Protein AF-A0A662KTA0-F1 (afdb_monomer_lite)

pLDDT: mean 88.48, std 13.41, range [51.78, 98.56]

Foldseek 3Di:
DVVVVVVVVVVVPPPDDWWKKKKFAQAPVWPDVVLSVVLQLVCQAVQWKKKFKFPQRNGIIITTDDPVSVVSCVVSVTDIDIGTPVVVVVSVVVQVVDVIDIGIDRHRDDDDQDDDPDDDPVCVVRPD

Sequence (128 aa):
MKLRIITIFTLLFATLVFADN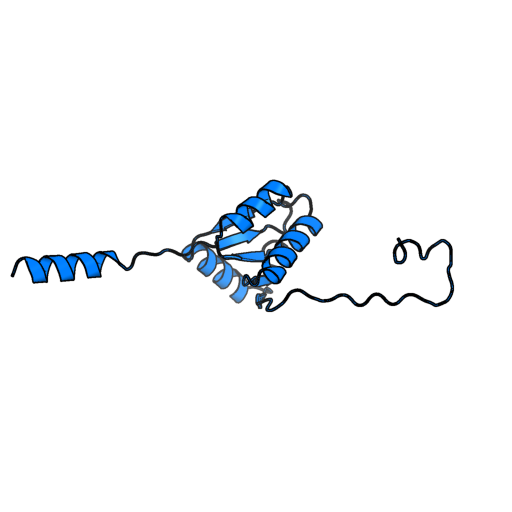ILIFMDENQTDHLRAYGVAYWCLQRGYEVEWLLNYRGGSFLTPAQPDIEKICKTRGVAYTIVSNTEVAQIYNTIENSNMEAILLEKAPKIGVYVPKTHEPWDDAVRL

Structure (mmCIF, N/CA/C/O backbone):
data_AF-A0A662KTA0-F1
#
_entry.id   AF-A0A662KTA0-F1
#
loop_
_atom_site.group_PDB
_atom_site.id
_atom_site.type_symbol
_atom_site.label_atom_id
_atom_site.label_alt_id
_atom_site.label_comp_id
_atom_site.label_asym_id
_atom_site.label_entity_id
_atom_site.label_seq_id
_atom_site.pdbx_PDB_ins_code
_atom_site.Cartn_x
_atom_site.Cartn_y
_atom_site.Cartn_z
_atom_site.occupancy
_atom_site.B_iso_or_equiv
_atom_site.auth_seq_id
_atom_site.auth_comp_id
_atom_site.auth_asym_id
_atom_site.auth_atom_id
_atom_site.pdbx_PDB_model_num
ATOM 1 N N . MET A 1 1 ? -49.365 1.123 18.620 1.00 60.84 1 MET A N 1
ATOM 2 C CA . MET A 1 1 ? -48.111 1.154 19.415 1.00 60.84 1 MET A CA 1
ATOM 3 C C . MET A 1 1 ? -47.066 0.149 18.943 1.00 60.84 1 MET A C 1
ATOM 5 O O . MET A 1 1 ? -45.957 0.583 18.677 1.00 60.84 1 MET A O 1
ATOM 9 N N . LYS A 1 2 ? -47.391 -1.142 18.766 1.00 60.34 2 LYS A N 1
ATOM 10 C CA . LYS A 1 2 ? -46.413 -2.178 18.365 1.00 60.34 2 LYS A CA 1
ATOM 11 C C . LYS A 1 2 ? -45.654 -1.870 17.060 1.00 60.34 2 LYS A C 1
ATOM 13 O O . LYS A 1 2 ? -44.443 -2.023 17.026 1.00 60.34 2 LYS A O 1
ATOM 18 N N . LEU A 1 3 ? -46.336 -1.342 16.036 1.00 61.31 3 LEU A N 1
ATOM 19 C CA . LEU A 1 3 ? -45.706 -1.014 14.747 1.00 61.31 3 LEU A CA 1
ATOM 20 C C . LEU A 1 3 ? -44.680 0.133 14.853 1.00 61.31 3 LEU A C 1
ATOM 22 O O . LEU A 1 3 ? -43.613 0.034 14.271 1.00 61.31 3 LEU A O 1
ATOM 26 N N . ARG A 1 4 ? -44.952 1.164 15.672 1.00 69.31 4 ARG A N 1
ATOM 27 C CA . ARG A 1 4 ? -44.014 2.277 15.932 1.00 69.31 4 ARG A CA 1
ATOM 28 C C . ARG A 1 4 ? -42.777 1.835 16.724 1.00 69.31 4 ARG A C 1
ATOM 30 O O . ARG A 1 4 ? -41.693 2.346 16.476 1.00 69.31 4 ARG A O 1
ATOM 37 N N . ILE A 1 5 ? -42.939 0.887 17.650 1.00 73.12 5 ILE A N 1
ATOM 38 C CA . ILE A 1 5 ? -41.824 0.311 18.421 1.00 73.12 5 ILE A CA 1
ATOM 39 C C . ILE A 1 5 ? -40.905 -0.499 17.499 1.00 73.12 5 ILE A C 1
ATOM 41 O O . ILE A 1 5 ? -39.692 -0.363 17.594 1.00 73.12 5 ILE A O 1
ATOM 45 N N . ILE A 1 6 ? -41.472 -1.272 16.566 1.00 76.81 6 ILE A N 1
ATOM 46 C CA . ILE A 1 6 ? -40.695 -2.024 15.571 1.00 76.81 6 ILE A CA 1
ATOM 47 C C . ILE A 1 6 ? -39.902 -1.063 14.678 1.00 76.81 6 ILE A C 1
ATOM 49 O O . ILE A 1 6 ? -38.705 -1.257 14.529 1.00 76.81 6 ILE A O 1
ATOM 53 N N . THR A 1 7 ? -40.511 0.017 14.173 1.00 74.81 7 THR A N 1
ATOM 54 C CA . THR A 1 7 ? -39.802 0.999 13.328 1.00 74.81 7 THR A CA 1
ATOM 55 C C . THR A 1 7 ? -38.644 1.688 14.059 1.00 74.81 7 THR A C 1
ATOM 57 O O . THR A 1 7 ? -37.581 1.871 13.474 1.00 74.81 7 THR A O 1
ATOM 60 N N . ILE A 1 8 ? -38.817 2.032 15.342 1.00 73.94 8 ILE A N 1
ATOM 61 C CA . ILE A 1 8 ? -37.746 2.611 16.172 1.00 73.94 8 ILE A CA 1
ATOM 62 C C . ILE A 1 8 ? -36.623 1.591 16.401 1.00 73.94 8 ILE A C 1
ATOM 64 O O . ILE A 1 8 ? -35.451 1.947 16.320 1.00 73.94 8 ILE A O 1
ATOM 68 N N . PHE A 1 9 ? -36.965 0.320 16.630 1.00 70.62 9 PHE A N 1
ATOM 69 C CA . PHE A 1 9 ? -35.984 -0.745 16.843 1.00 70.62 9 PHE A CA 1
ATOM 70 C C . PHE A 1 9 ? -35.188 -1.072 15.567 1.00 70.62 9 PHE A C 1
ATOM 72 O O . PHE A 1 9 ? -33.983 -1.292 15.636 1.00 70.62 9 PHE A O 1
ATOM 79 N N . THR A 1 10 ? -35.825 -1.042 14.390 1.00 72.38 10 THR A N 1
ATOM 80 C CA . THR A 1 10 ? -35.145 -1.234 13.096 1.00 72.38 10 THR A CA 1
ATOM 81 C C . THR A 1 10 ? -34.219 -0.063 12.751 1.00 72.38 10 THR A C 1
ATOM 83 O O . THR A 1 10 ? -33.143 -0.284 12.206 1.00 72.38 10 THR A O 1
ATOM 86 N N . LEU A 1 11 ? -34.593 1.172 13.107 1.00 70.31 11 LEU A N 1
ATOM 87 C CA . LEU A 1 11 ? -33.752 2.354 12.890 1.00 70.31 11 LEU A CA 1
ATOM 88 C C . LEU A 1 11 ? -32.520 2.368 13.813 1.00 70.31 11 LEU A C 1
ATOM 90 O O . LEU A 1 11 ? -31.453 2.805 13.394 1.00 70.31 11 LEU A O 1
ATOM 94 N N . LEU A 1 12 ? -32.643 1.841 15.040 1.00 67.06 12 LEU A N 1
ATOM 95 C CA . LEU A 1 12 ? -31.535 1.755 16.001 1.00 67.06 12 LEU A CA 1
ATOM 96 C C . LEU A 1 12 ? -30.459 0.726 15.607 1.00 67.06 12 LEU A C 1
ATOM 98 O O . LEU A 1 12 ? -29.325 0.824 16.061 1.00 67.06 12 LEU A O 1
ATOM 102 N N . PHE A 1 13 ? -30.809 -0.266 14.781 1.00 63.03 13 PHE A N 1
ATOM 103 C CA . PHE A 1 13 ? -29.889 -1.324 14.343 1.00 63.03 13 PHE A CA 1
ATOM 104 C C . PHE A 1 13 ? -29.112 -0.966 13.064 1.00 63.03 13 PHE A C 1
ATOM 106 O O . PHE A 1 13 ? -28.169 -1.662 12.698 1.00 63.03 13 PHE A O 1
ATOM 113 N N . ALA A 1 14 ? -29.491 0.114 12.373 1.00 62.78 14 ALA A N 1
ATOM 114 C CA . ALA A 1 14 ? -28.956 0.466 11.058 1.00 62.78 14 ALA A CA 1
ATOM 115 C C . ALA A 1 14 ? -27.582 1.172 11.083 1.00 62.78 14 ALA A C 1
ATOM 117 O O . ALA A 1 14 ? -27.076 1.533 10.025 1.00 62.78 14 ALA A O 1
ATOM 118 N N . THR A 1 15 ? -26.966 1.394 12.251 1.00 59.00 15 THR A N 1
ATOM 119 C CA . THR A 1 15 ? -25.835 2.337 12.383 1.00 59.00 15 THR A CA 1
ATOM 120 C C . THR A 1 15 ? -24.511 1.723 12.843 1.00 59.00 15 THR A C 1
ATOM 122 O O . THR A 1 15 ? -23.690 2.426 13.422 1.00 59.00 15 THR A O 1
ATOM 125 N N . LEU A 1 16 ? -24.260 0.437 12.586 1.00 59.47 16 LEU A N 1
ATOM 126 C CA . LEU A 1 16 ? -22.975 -0.205 12.906 1.00 59.47 16 LEU A CA 1
ATOM 127 C C . LEU A 1 16 ? -22.299 -0.760 11.647 1.00 59.47 16 LEU A C 1
ATOM 129 O O . LEU A 1 16 ? -22.068 -1.960 11.529 1.00 59.47 16 LEU A O 1
ATOM 133 N N . VAL A 1 17 ? -22.000 0.116 10.686 1.00 61.75 17 VAL A N 1
ATOM 134 C CA . VAL A 1 17 ? -21.057 -0.214 9.611 1.00 61.75 17 VAL A CA 1
ATOM 135 C C . VAL A 1 17 ? -19.686 0.277 10.057 1.00 61.75 17 VAL A C 1
ATOM 137 O O . VAL A 1 17 ? -19.425 1.477 10.067 1.00 61.75 17 VAL A O 1
ATOM 140 N N . PHE A 1 18 ? -18.827 -0.652 10.467 1.00 66.12 18 PHE A N 1
ATOM 141 C CA . PHE A 1 18 ? -17.409 -0.370 10.653 1.00 66.12 18 PHE A CA 1
ATOM 142 C C . PHE A 1 18 ? -16.731 -0.513 9.292 1.00 66.12 18 PHE A C 1
ATOM 144 O O . PHE A 1 18 ? -16.831 -1.558 8.653 1.00 66.12 18 PHE A O 1
ATOM 151 N N . ALA A 1 19 ? -16.114 0.566 8.818 1.00 76.12 19 ALA A N 1
ATOM 152 C CA . ALA A 1 19 ? -15.228 0.507 7.667 1.00 76.12 19 ALA A CA 1
ATOM 153 C C . ALA A 1 19 ? -13.849 0.059 8.156 1.00 76.12 19 ALA A C 1
ATOM 155 O O . ALA A 1 19 ? -13.285 0.699 9.039 1.00 76.12 19 ALA A O 1
ATOM 156 N N . ASP A 1 20 ? -13.331 -1.026 7.598 1.00 93.44 20 ASP A N 1
ATOM 157 C CA . ASP A 1 20 ? -11.943 -1.426 7.799 1.00 93.44 20 ASP A CA 1
ATOM 158 C C . ASP A 1 20 ? -11.094 -0.942 6.619 1.00 93.44 20 ASP A C 1
ATOM 160 O O . ASP A 1 20 ? -11.603 -0.626 5.537 1.00 93.44 20 ASP A O 1
ATOM 164 N N . ASN A 1 21 ? -9.783 -0.903 6.820 1.00 97.56 21 ASN A N 1
ATOM 165 C CA . ASN A 1 21 ? -8.808 -0.534 5.804 1.00 97.56 21 ASN A CA 1
ATOM 166 C C . ASN A 1 21 ? -7.782 -1.653 5.623 1.00 97.56 21 ASN A C 1
ATOM 168 O O . ASN A 1 21 ? -7.574 -2.485 6.502 1.00 97.56 21 ASN A O 1
ATOM 172 N N . ILE A 1 22 ? -7.125 -1.674 4.472 1.00 98.31 22 ILE A N 1
ATOM 173 C CA . ILE A 1 22 ? -5.989 -2.543 4.184 1.00 98.31 22 ILE A CA 1
ATOM 174 C C . ILE A 1 22 ? -4.728 -1.689 4.222 1.00 98.31 22 ILE A C 1
ATOM 176 O O . ILE A 1 22 ? -4.574 -0.765 3.421 1.00 98.31 22 ILE A O 1
ATOM 180 N N . LEU A 1 23 ? -3.819 -2.038 5.130 1.00 98.56 23 LEU A N 1
ATOM 181 C CA . LEU A 1 23 ? -2.474 -1.484 5.205 1.00 98.56 23 LEU A CA 1
ATOM 182 C C . LEU A 1 23 ? -1.511 -2.419 4.466 1.00 98.56 23 LEU A C 1
ATOM 184 O O . LEU A 1 23 ? -1.202 -3.516 4.938 1.00 98.56 23 LEU A O 1
ATOM 188 N N . ILE A 1 24 ? -1.039 -1.979 3.304 1.00 98.56 24 ILE A N 1
ATOM 189 C CA . ILE A 1 24 ? -0.047 -2.666 2.473 1.00 98.56 24 ILE A CA 1
ATOM 190 C C . ILE A 1 24 ? 1.343 -2.294 2.985 1.00 98.56 24 ILE A C 1
ATOM 192 O O . ILE A 1 24 ? 1.694 -1.114 3.036 1.00 98.56 24 ILE A O 1
ATOM 196 N N . PHE A 1 25 ? 2.136 -3.296 3.361 1.00 98.44 25 PHE A N 1
ATOM 197 C CA . PHE A 1 25 ? 3.423 -3.063 4.013 1.00 98.44 25 PHE A CA 1
ATOM 198 C C . PHE A 1 25 ? 4.482 -2.613 3.016 1.00 98.44 25 PHE A C 1
ATOM 200 O O . PHE A 1 25 ? 4.555 -3.137 1.902 1.00 98.44 25 PHE A O 1
ATOM 207 N N . MET A 1 26 ? 5.336 -1.696 3.465 1.00 98.12 26 MET A N 1
ATOM 208 C CA . MET A 1 26 ? 6.522 -1.235 2.738 1.00 98.12 26 MET A CA 1
ATOM 209 C C . MET A 1 26 ? 7.802 -1.290 3.586 1.00 98.12 26 MET A C 1
ATOM 211 O O . MET A 1 26 ? 8.852 -0.848 3.135 1.00 98.12 26 MET A O 1
ATOM 215 N N . ASP A 1 27 ? 7.730 -1.858 4.792 1.00 97.56 27 ASP A N 1
ATOM 216 C CA . ASP A 1 27 ? 8.888 -2.168 5.632 1.00 97.56 27 ASP A CA 1
ATOM 217 C C . ASP A 1 27 ? 9.451 -3.568 5.325 1.00 97.56 27 ASP A C 1
ATOM 219 O O . ASP A 1 27 ? 9.044 -4.216 4.362 1.00 97.56 27 ASP A O 1
ATOM 223 N N . GLU A 1 28 ? 10.373 -4.053 6.158 1.00 96.7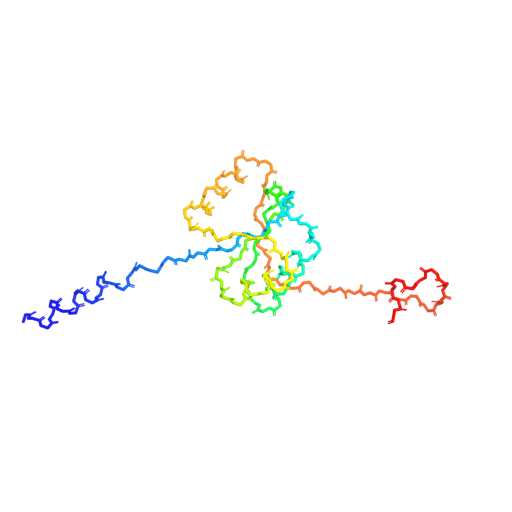5 28 GLU A N 1
ATOM 224 C CA . GLU A 1 28 ? 11.062 -5.345 5.998 1.00 96.75 28 GLU A CA 1
ATOM 225 C C . GLU A 1 28 ? 10.123 -6.565 5.939 1.00 96.75 28 GLU A C 1
ATOM 227 O O . GLU A 1 28 ? 10.530 -7.637 5.495 1.00 96.75 28 GLU A O 1
ATOM 232 N N . ASN A 1 29 ? 8.853 -6.422 6.338 1.00 97.12 29 ASN A N 1
ATOM 233 C CA . ASN A 1 29 ? 7.865 -7.493 6.194 1.00 97.12 29 ASN A CA 1
ATOM 234 C C . ASN A 1 29 ? 7.356 -7.645 4.751 1.00 97.12 29 ASN A C 1
ATOM 236 O O . ASN A 1 29 ? 6.612 -8.583 4.456 1.00 97.12 29 ASN A O 1
ATOM 240 N N . GLN A 1 30 ? 7.720 -6.729 3.850 1.00 97.69 30 GLN A N 1
ATOM 241 C CA . GLN A 1 30 ? 7.434 -6.822 2.427 1.00 97.69 30 GLN A CA 1
ATOM 242 C C . GLN A 1 30 ? 8.640 -7.386 1.677 1.00 97.69 30 GLN A C 1
ATOM 244 O O . GLN A 1 30 ? 9.704 -6.782 1.634 1.00 97.69 30 GLN A O 1
ATOM 249 N N . THR A 1 31 ? 8.455 -8.532 1.024 1.00 94.62 31 THR A N 1
ATOM 250 C CA . THR A 1 31 ? 9.542 -9.196 0.280 1.00 94.62 31 THR A CA 1
ATOM 251 C C . THR A 1 31 ? 9.750 -8.630 -1.125 1.00 94.62 31 THR A C 1
ATOM 253 O O . THR A 1 31 ? 10.834 -8.767 -1.686 1.00 94.62 31 THR A O 1
ATOM 256 N N . ASP A 1 32 ? 8.730 -7.983 -1.698 1.00 96.00 32 ASP A N 1
ATOM 257 C CA . ASP A 1 32 ? 8.793 -7.343 -3.013 1.00 96.00 32 ASP A CA 1
ATOM 258 C C . ASP A 1 32 ? 8.008 -6.019 -3.002 1.00 96.00 32 ASP A C 1
ATOM 260 O O . ASP A 1 32 ? 6.786 -5.973 -3.184 1.00 96.00 32 ASP A O 1
ATOM 264 N N . HIS A 1 33 ? 8.725 -4.916 -2.777 1.00 96.62 33 HIS A N 1
ATOM 265 C CA . HIS A 1 33 ? 8.141 -3.573 -2.733 1.00 96.62 33 HIS A CA 1
ATOM 266 C C . HIS A 1 33 ? 7.575 -3.126 -4.089 1.00 96.62 33 HIS A C 1
ATOM 268 O O . HIS A 1 33 ? 6.582 -2.399 -4.130 1.00 96.62 33 HIS A O 1
ATOM 274 N N . LEU A 1 34 ? 8.154 -3.572 -5.212 1.00 96.56 34 LEU A N 1
ATOM 275 C CA . LEU A 1 34 ? 7.660 -3.209 -6.545 1.00 96.56 34 LEU A CA 1
ATOM 276 C C . LEU A 1 34 ? 6.277 -3.812 -6.798 1.00 96.56 34 LEU A C 1
ATOM 278 O O . LEU A 1 34 ? 5.408 -3.157 -7.379 1.00 96.56 34 LEU A O 1
ATOM 282 N N . ARG A 1 35 ? 6.021 -5.030 -6.306 1.00 97.38 35 ARG A N 1
ATOM 283 C CA . ARG A 1 35 ? 4.672 -5.612 -6.346 1.00 97.38 35 ARG A CA 1
ATOM 284 C C . ARG A 1 35 ? 3.681 -4.852 -5.474 1.00 97.38 35 ARG A C 1
ATOM 286 O O . ARG A 1 35 ? 2.538 -4.695 -5.903 1.00 97.38 35 ARG A O 1
ATOM 293 N N . ALA A 1 36 ? 4.099 -4.360 -4.308 1.00 98.06 36 ALA A N 1
ATOM 294 C CA . ALA A 1 36 ? 3.259 -3.529 -3.445 1.00 98.06 36 ALA A CA 1
ATOM 295 C C . ALA A 1 36 ? 2.866 -2.209 -4.134 1.00 98.06 36 ALA A C 1
ATOM 297 O O . ALA A 1 36 ? 1.677 -1.889 -4.204 1.00 98.06 36 ALA A O 1
ATOM 298 N N . TYR A 1 37 ? 3.820 -1.521 -4.777 1.00 96.12 37 TYR A N 1
ATOM 299 C CA . TYR A 1 37 ? 3.525 -0.388 -5.667 1.00 96.12 37 TYR A CA 1
ATOM 300 C C . TYR A 1 37 ? 2.560 -0.778 -6.791 1.00 96.12 37 TYR A C 1
ATOM 302 O O . TYR A 1 37 ? 1.619 -0.048 -7.093 1.00 96.12 37 TYR A O 1
ATOM 310 N N . GLY A 1 38 ? 2.756 -1.951 -7.398 1.00 96.81 38 GLY A N 1
ATOM 311 C CA . GLY A 1 38 ? 1.868 -2.472 -8.434 1.00 96.81 38 GLY A CA 1
ATOM 312 C C . GLY A 1 38 ? 0.433 -2.725 -7.954 1.00 96.81 38 GLY A C 1
ATOM 313 O O . GLY A 1 38 ? -0.492 -2.642 -8.764 1.00 96.81 38 GLY A O 1
ATOM 314 N N . VAL A 1 39 ? 0.225 -3.033 -6.670 1.00 98.00 39 VAL A N 1
ATOM 315 C CA . VAL A 1 39 ? -1.111 -3.116 -6.058 1.00 98.00 39 VAL A CA 1
ATOM 316 C C . VAL A 1 39 ? -1.684 -1.721 -5.827 1.00 98.00 39 VAL A C 1
ATOM 318 O O . VAL A 1 39 ? -2.801 -1.472 -6.269 1.00 98.00 39 VAL A O 1
ATOM 321 N N . ALA A 1 40 ? -0.925 -0.796 -5.232 1.00 97.50 40 ALA A N 1
ATOM 322 C CA . ALA A 1 40 ? -1.369 0.588 -5.037 1.00 97.50 40 ALA A CA 1
ATOM 323 C C . ALA A 1 40 ? -1.778 1.246 -6.371 1.00 97.50 40 ALA A C 1
ATOM 325 O O . ALA A 1 40 ? -2.856 1.825 -6.492 1.00 97.50 40 ALA A O 1
ATOM 326 N N . TYR A 1 41 ? -0.969 1.059 -7.417 1.00 96.88 41 TYR A N 1
ATOM 327 C CA . TYR A 1 41 ? -1.276 1.502 -8.775 1.00 96.88 41 TYR A CA 1
ATOM 328 C C . TYR A 1 41 ? -2.564 0.872 -9.322 1.00 96.88 41 TYR A C 1
ATOM 330 O O . TYR A 1 41 ? -3.403 1.564 -9.897 1.00 96.88 41 TYR A O 1
ATOM 338 N N . TRP A 1 42 ? -2.740 -0.438 -9.134 1.00 97.25 42 TRP A N 1
ATOM 339 C CA . TRP A 1 42 ? -3.943 -1.148 -9.565 1.00 97.25 42 TRP A CA 1
ATOM 340 C C . TRP A 1 42 ? -5.202 -0.639 -8.847 1.00 97.25 42 TRP A C 1
ATOM 342 O O . TRP A 1 42 ? -6.243 -0.488 -9.489 1.00 97.25 42 TRP A O 1
ATOM 352 N N . CYS A 1 43 ? -5.103 -0.309 -7.555 1.00 97.38 43 CYS A N 1
ATOM 353 C CA . CYS A 1 43 ? -6.191 0.306 -6.794 1.00 97.38 43 CYS A CA 1
ATOM 354 C C . CYS A 1 43 ? -6.588 1.659 -7.401 1.00 97.38 43 CYS A C 1
ATOM 356 O O . CYS A 1 43 ? -7.759 1.875 -7.718 1.00 97.38 43 CYS A O 1
ATOM 358 N N . LEU A 1 44 ? -5.602 2.518 -7.678 1.00 96.75 44 LEU A N 1
ATOM 359 C CA . LEU A 1 44 ? -5.822 3.819 -8.316 1.00 96.75 44 LEU A CA 1
ATOM 360 C C . LEU A 1 44 ? -6.440 3.703 -9.715 1.00 96.75 44 LEU A C 1
ATOM 362 O O . LEU A 1 44 ? -7.277 4.519 -10.095 1.00 96.75 44 LEU A O 1
ATOM 366 N N . GLN A 1 45 ? -6.065 2.688 -10.501 1.00 96.00 45 GLN A N 1
ATOM 367 C CA . GLN A 1 45 ? -6.678 2.445 -11.814 1.00 96.00 45 GLN A CA 1
ATOM 368 C C . GLN A 1 45 ? -8.166 2.091 -11.721 1.00 96.00 45 GLN A C 1
ATOM 370 O O . GLN A 1 45 ? -8.915 2.347 -12.664 1.00 96.00 45 GLN A O 1
ATOM 375 N N . ARG A 1 46 ? -8.593 1.503 -10.601 1.00 95.31 46 ARG A N 1
ATOM 376 C CA . ARG A 1 46 ? -9.992 1.163 -10.319 1.00 95.31 46 ARG A CA 1
ATOM 377 C C . ARG A 1 46 ? -10.766 2.282 -9.628 1.00 95.31 46 ARG A C 1
ATOM 379 O O . ARG A 1 46 ? -11.963 2.126 -9.412 1.00 95.31 46 ARG A O 1
ATOM 386 N N . GLY A 1 47 ? -10.109 3.403 -9.333 1.00 94.50 47 GLY A N 1
ATOM 387 C CA . GLY A 1 47 ? -10.719 4.544 -8.659 1.00 94.50 47 GLY A CA 1
ATOM 388 C C . GLY A 1 47 ? -10.877 4.357 -7.152 1.00 94.50 47 GLY A C 1
ATOM 389 O O . GLY A 1 47 ? -11.665 5.075 -6.548 1.00 94.50 47 GLY A O 1
ATOM 390 N N . TYR A 1 48 ? -10.162 3.404 -6.546 1.00 95.62 48 TYR A N 1
ATOM 391 C CA . TYR A 1 48 ? -10.065 3.345 -5.091 1.00 95.62 48 TYR A CA 1
ATOM 392 C C . TYR A 1 48 ? -9.164 4.467 -4.583 1.00 95.62 48 TYR A C 1
ATOM 394 O O . TYR A 1 48 ? -8.128 4.756 -5.187 1.00 95.62 48 TYR A O 1
ATOM 402 N N . GLU A 1 49 ? -9.543 5.050 -3.451 1.00 94.38 49 GLU A N 1
ATOM 403 C CA . GLU A 1 49 ? -8.693 5.973 -2.707 1.00 94.38 49 GLU A CA 1
ATOM 404 C C . GLU A 1 49 ? -7.506 5.206 -2.115 1.00 94.38 49 GLU A C 1
ATOM 406 O O . GLU A 1 49 ? -7.658 4.114 -1.558 1.00 94.38 49 GLU A O 1
ATOM 411 N N . VAL A 1 50 ? -6.310 5.766 -2.283 1.00 97.94 50 VAL A N 1
ATOM 412 C CA . VAL A 1 50 ? -5.070 5.214 -1.740 1.00 97.94 50 VAL A CA 1
ATOM 413 C C . VAL A 1 50 ? -4.323 6.342 -1.057 1.00 97.94 50 VAL A C 1
ATOM 415 O O . VAL A 1 50 ? -4.047 7.359 -1.685 1.00 97.94 50 VAL A O 1
ATOM 418 N N . GLU A 1 51 ? -3.944 6.155 0.196 1.00 98.12 51 GLU A N 1
ATOM 419 C CA . GLU A 1 51 ? -3.034 7.067 0.880 1.00 98.12 51 GLU A CA 1
ATOM 420 C C . GLU A 1 51 ? -1.632 6.476 0.909 1.00 98.12 51 GLU A C 1
ATOM 422 O O . GLU A 1 51 ? -1.437 5.294 1.202 1.00 98.12 51 GLU A O 1
ATOM 427 N N . TRP A 1 52 ? -0.644 7.310 0.614 1.00 98.12 52 TRP A N 1
ATOM 428 C CA . TRP A 1 52 ? 0.756 6.999 0.819 1.00 98.12 52 TRP A CA 1
ATOM 429 C C . TRP A 1 52 ? 1.218 7.581 2.150 1.00 98.12 52 TRP A C 1
ATOM 431 O O . TRP A 1 52 ? 1.255 8.798 2.330 1.00 98.12 52 TRP A O 1
ATOM 441 N N . LEU A 1 53 ? 1.571 6.703 3.084 1.00 98.38 53 LEU A N 1
ATOM 442 C CA . LEU A 1 53 ? 2.000 7.068 4.427 1.00 98.38 53 LEU A CA 1
ATOM 443 C C . LEU A 1 53 ? 3.526 7.235 4.444 1.00 98.38 53 LEU A C 1
ATOM 445 O O . LEU A 1 53 ? 4.265 6.312 4.791 1.00 98.38 53 LEU A O 1
ATOM 449 N N . LEU A 1 54 ? 4.010 8.401 4.017 1.00 97.31 54 LEU A N 1
ATOM 450 C CA . LEU A 1 54 ? 5.432 8.736 3.937 1.00 97.31 54 LEU A CA 1
ATOM 451 C C . LEU A 1 54 ? 6.135 8.533 5.278 1.00 97.31 54 LEU A C 1
ATOM 453 O O . LEU A 1 54 ? 5.686 9.014 6.315 1.00 97.31 54 LEU A O 1
ATOM 457 N N . ASN A 1 55 ? 7.272 7.835 5.240 1.00 96.94 55 ASN A N 1
ATOM 458 C CA . ASN A 1 55 ? 8.104 7.463 6.392 1.00 96.94 55 ASN A CA 1
ATOM 459 C C . ASN A 1 55 ? 7.415 6.606 7.472 1.00 96.94 55 ASN A C 1
ATOM 461 O O . ASN A 1 55 ? 8.101 6.089 8.354 1.00 96.94 55 ASN A O 1
ATOM 465 N N . TYR A 1 56 ? 6.109 6.353 7.384 1.00 98.25 56 TYR A N 1
ATOM 466 C CA . TYR A 1 56 ? 5.430 5.372 8.219 1.00 98.25 56 TYR A CA 1
ATOM 467 C C . TYR A 1 56 ? 5.619 3.973 7.625 1.00 98.25 56 TYR A C 1
ATOM 469 O O . TYR A 1 56 ? 5.227 3.702 6.486 1.00 98.25 56 TYR A O 1
ATOM 477 N N . ARG A 1 57 ? 6.254 3.073 8.389 1.00 97.38 57 ARG A N 1
ATOM 478 C CA . ARG A 1 57 ? 6.543 1.685 7.974 1.00 97.38 57 ARG A CA 1
ATOM 479 C C . ARG A 1 57 ? 7.098 1.595 6.543 1.00 97.38 57 ARG A C 1
ATOM 481 O O . ARG A 1 57 ? 6.532 0.918 5.685 1.00 97.38 57 ARG A O 1
ATOM 488 N N . GLY A 1 58 ? 8.163 2.351 6.273 1.00 95.06 58 GLY A N 1
ATOM 489 C CA . GLY A 1 58 ? 8.842 2.355 4.972 1.00 95.06 58 GLY A CA 1
ATOM 490 C C . GLY A 1 58 ? 8.072 3.023 3.827 1.00 95.06 58 GLY A C 1
ATOM 491 O O . GLY A 1 58 ? 8.445 2.841 2.673 1.00 95.06 58 GLY A O 1
ATOM 492 N N . GLY A 1 59 ? 7.012 3.790 4.108 1.00 97.19 59 GLY A N 1
ATOM 493 C CA . GLY A 1 59 ? 6.181 4.396 3.065 1.00 97.19 59 GLY A CA 1
ATOM 494 C C . GLY A 1 59 ? 4.971 3.540 2.697 1.00 97.19 59 GLY A C 1
ATOM 495 O O . GLY A 1 59 ? 4.697 3.377 1.512 1.00 97.19 59 GLY A O 1
ATOM 496 N 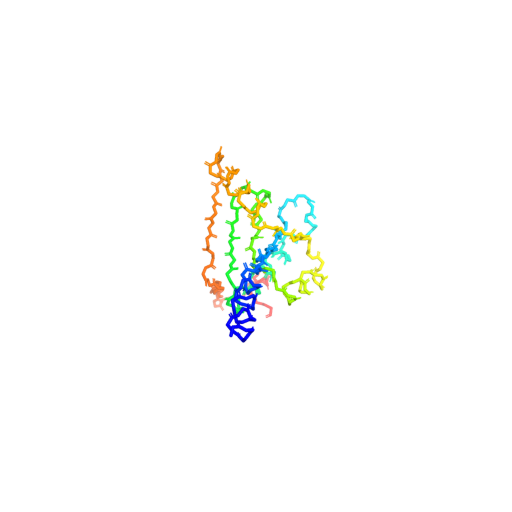N . SER A 1 60 ? 4.308 2.931 3.687 1.00 98.44 60 SER A N 1
ATOM 497 C CA . SER A 1 60 ? 3.190 1.996 3.478 1.00 98.44 60 SER A CA 1
ATOM 498 C C . SER A 1 60 ? 1.990 2.644 2.775 1.00 98.44 60 SER A C 1
ATOM 500 O O . SER A 1 60 ? 1.832 3.864 2.796 1.00 98.44 60 SER A O 1
ATOM 502 N N . PHE A 1 61 ? 1.127 1.824 2.166 1.00 98.50 61 PHE A N 1
ATOM 503 C CA . PHE A 1 61 ? -0.106 2.301 1.528 1.00 98.50 61 PHE A CA 1
ATOM 504 C C . PHE A 1 61 ? -1.334 1.901 2.333 1.00 98.50 61 PHE A C 1
ATOM 506 O O . PHE A 1 61 ? -1.446 0.748 2.752 1.00 98.50 61 PHE A O 1
ATOM 513 N N . LEU A 1 62 ? -2.268 2.831 2.495 1.00 98.44 62 LEU A N 1
ATOM 514 C CA . LEU A 1 62 ? -3.574 2.580 3.090 1.00 98.44 62 LEU A CA 1
ATOM 515 C C . LEU A 1 62 ? -4.646 2.630 1.999 1.00 98.44 62 LEU A C 1
ATOM 517 O O . LEU A 1 62 ? -4.633 3.513 1.146 1.00 98.44 62 LEU A O 1
ATOM 521 N N . THR A 1 63 ? -5.550 1.656 2.003 1.00 97.81 63 THR A N 1
ATOM 522 C CA . THR A 1 63 ? -6.656 1.541 1.037 1.00 97.81 63 THR A CA 1
ATOM 523 C C . THR A 1 63 ? -7.921 1.080 1.761 1.00 97.81 63 THR A C 1
ATOM 525 O O . THR A 1 63 ? -7.795 0.443 2.811 1.00 97.81 63 THR A O 1
ATOM 528 N N . PRO A 1 64 ? -9.134 1.323 1.235 1.00 96.38 64 PRO A N 1
ATOM 529 C CA . PRO A 1 64 ? -10.345 0.761 1.827 1.00 96.38 64 PRO A CA 1
ATOM 530 C C . PRO A 1 64 ? -10.289 -0.772 1.814 1.00 96.38 64 PRO A C 1
ATOM 532 O O . PRO A 1 64 ? -9.811 -1.376 0.853 1.00 96.38 64 PRO A O 1
ATOM 535 N N . ALA A 1 65 ? -10.816 -1.431 2.847 1.00 96.19 65 ALA A N 1
ATOM 536 C CA . ALA A 1 65 ? -10.901 -2.886 2.844 1.00 96.19 65 ALA A CA 1
ATOM 537 C C . ALA A 1 65 ? -11.964 -3.354 1.844 1.00 96.19 65 ALA A C 1
ATOM 539 O O . ALA A 1 65 ? -13.167 -3.271 2.095 1.00 96.19 65 ALA A O 1
ATOM 540 N N . GLN A 1 66 ? -11.510 -3.839 0.687 1.00 96.50 66 GLN A N 1
ATOM 541 C CA . GLN A 1 66 ? -12.361 -4.403 -0.356 1.00 96.50 66 GLN A CA 1
ATOM 542 C C . GLN A 1 66 ? -11.894 -5.821 -0.724 1.00 96.50 66 GLN A C 1
ATOM 544 O O . GLN A 1 66 ? -10.685 -6.057 -0.850 1.00 96.50 66 GLN A O 1
ATOM 549 N N . PRO A 1 67 ? -12.818 -6.782 -0.940 1.00 96.69 67 PRO A N 1
ATOM 550 C CA . PRO A 1 67 ? -12.454 -8.177 -1.206 1.00 96.69 67 PRO A CA 1
ATOM 551 C C . 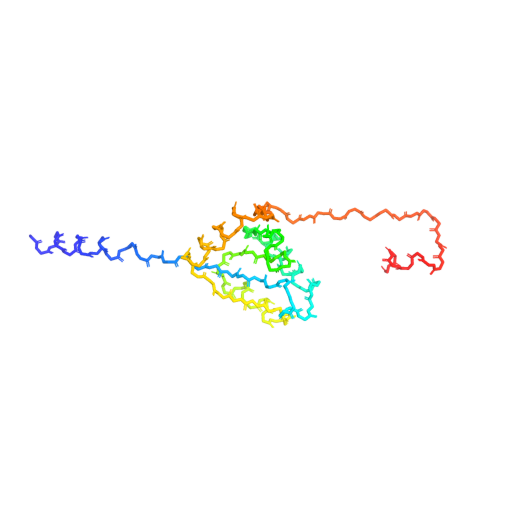PRO A 1 67 ? -11.554 -8.383 -2.433 1.00 96.69 67 PRO A C 1
ATOM 553 O O . PRO A 1 67 ? -10.769 -9.331 -2.495 1.00 96.69 67 PRO A O 1
ATOM 556 N N . ASP A 1 68 ? -11.670 -7.524 -3.442 1.00 97.75 68 ASP A N 1
ATOM 557 C CA . ASP A 1 68 ? -10.861 -7.583 -4.655 1.00 97.75 68 ASP A CA 1
ATOM 558 C C . ASP A 1 68 ? -9.436 -7.046 -4.442 1.00 97.75 68 ASP A C 1
ATOM 560 O O . ASP A 1 68 ? -8.498 -7.615 -5.008 1.00 97.75 68 ASP A O 1
ATOM 564 N N . ILE A 1 69 ? -9.261 -6.036 -3.580 1.00 98.00 69 ILE A N 1
ATOM 565 C CA . ILE A 1 69 ? -7.948 -5.539 -3.140 1.00 98.00 69 ILE A CA 1
ATOM 566 C C . ILE A 1 69 ? -7.209 -6.638 -2.362 1.00 98.00 69 ILE A C 1
ATOM 568 O O . ILE A 1 69 ? -6.072 -6.984 -2.682 1.00 98.00 69 ILE A O 1
ATOM 572 N N . GLU A 1 70 ? -7.875 -7.296 -1.410 1.00 98.00 70 GLU A N 1
ATOM 573 C CA . GLU A 1 70 ? -7.286 -8.444 -0.709 1.00 98.00 70 GLU A CA 1
ATOM 574 C C . GLU A 1 70 ? -6.878 -9.568 -1.663 1.00 98.00 70 GLU A C 1
ATOM 576 O O . GLU A 1 70 ? -5.806 -10.171 -1.537 1.00 98.00 70 GLU A O 1
ATOM 581 N N . LYS A 1 71 ? -7.745 -9.869 -2.636 1.00 98.19 71 LYS A N 1
ATOM 582 C CA . LYS A 1 71 ? -7.484 -10.910 -3.625 1.00 98.19 71 LYS A CA 1
ATOM 583 C C . LYS A 1 71 ? -6.252 -10.582 -4.462 1.00 98.19 71 LYS A C 1
ATOM 585 O O . LYS A 1 71 ? -5.453 -11.491 -4.700 1.00 98.19 71 LYS A O 1
ATOM 590 N N . ILE A 1 72 ? -6.078 -9.337 -4.916 1.00 98.12 72 ILE A N 1
ATOM 591 C CA . ILE A 1 72 ? -4.897 -8.971 -5.709 1.00 98.12 72 ILE A CA 1
ATOM 592 C C . ILE A 1 72 ? -3.624 -8.993 -4.858 1.00 98.12 72 ILE A C 1
ATOM 594 O O . ILE A 1 72 ? -2.614 -9.505 -5.343 1.00 98.12 72 ILE A O 1
ATOM 598 N N . CYS A 1 73 ? -3.678 -8.563 -3.588 1.00 98.12 73 CYS A N 1
ATOM 599 C CA . CYS A 1 73 ? -2.553 -8.683 -2.656 1.00 98.12 73 CYS A CA 1
ATOM 600 C C . CYS A 1 73 ? -2.114 -10.145 -2.514 1.00 98.12 73 CYS A C 1
ATOM 602 O O . CYS A 1 73 ? -0.956 -10.473 -2.773 1.00 98.12 73 CYS A O 1
ATOM 604 N N . LYS A 1 74 ? -3.060 -11.046 -2.210 1.00 97.69 74 LYS A N 1
ATOM 605 C CA . LYS A 1 74 ? -2.810 -12.494 -2.093 1.00 97.69 74 LYS A CA 1
ATOM 606 C C . LYS A 1 74 ? -2.2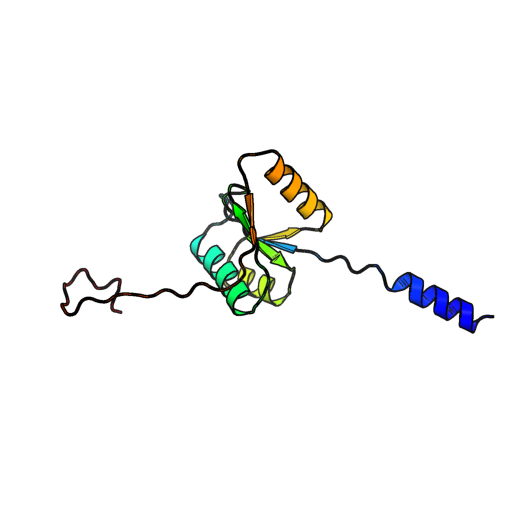53 -13.084 -3.389 1.00 97.69 74 LYS A C 1
ATOM 608 O O . LYS A 1 74 ? -1.247 -13.784 -3.366 1.00 97.69 74 LYS A O 1
ATOM 613 N N . THR A 1 75 ? -2.871 -12.765 -4.526 1.00 97.56 75 THR A N 1
ATOM 614 C CA . THR A 1 75 ? -2.477 -13.305 -5.841 1.00 97.56 75 THR A CA 1
ATOM 615 C C . THR A 1 75 ? -1.073 -12.855 -6.249 1.00 97.56 75 THR A C 1
ATOM 617 O O . THR A 1 75 ? -0.361 -13.603 -6.913 1.00 97.56 75 THR A O 1
ATOM 620 N N . ARG A 1 76 ? -0.656 -11.644 -5.858 1.00 96.88 76 ARG A N 1
ATOM 621 C CA . ARG A 1 76 ? 0.680 -11.110 -6.163 1.00 96.88 76 ARG A CA 1
ATOM 622 C C . ARG A 1 76 ? 1.724 -11.377 -5.076 1.00 96.88 76 ARG A C 1
ATOM 624 O O . ARG A 1 76 ? 2.892 -11.050 -5.283 1.00 96.88 76 ARG A O 1
ATOM 631 N N . GLY A 1 77 ? 1.332 -12.000 -3.964 1.00 97.56 77 GLY A N 1
ATOM 632 C CA . GLY A 1 77 ? 2.218 -12.271 -2.831 1.00 97.56 77 GLY A CA 1
ATOM 633 C C . GLY A 1 77 ? 2.657 -11.003 -2.095 1.00 97.56 77 GLY A C 1
ATOM 634 O O . GLY A 1 77 ? 3.783 -10.942 -1.620 1.00 97.56 77 GLY A O 1
ATOM 635 N N . VAL A 1 78 ? 1.796 -9.984 -2.045 1.00 98.44 78 VAL A N 1
ATOM 636 C CA . VAL A 1 78 ? 2.052 -8.712 -1.357 1.00 98.44 78 VAL A CA 1
ATOM 637 C C . VAL A 1 78 ? 1.586 -8.819 0.091 1.00 98.44 78 VAL A C 1
ATOM 639 O O . VAL A 1 78 ? 0.420 -9.131 0.341 1.00 98.44 78 VAL A O 1
ATOM 642 N N . ALA A 1 79 ? 2.484 -8.544 1.039 1.00 98.44 79 ALA A N 1
ATOM 643 C CA . ALA A 1 79 ? 2.160 -8.528 2.465 1.00 98.44 79 ALA A CA 1
ATOM 644 C C . ALA A 1 79 ? 1.266 -7.331 2.839 1.00 98.44 79 ALA A C 1
ATOM 646 O O . ALA A 1 79 ? 1.528 -6.195 2.433 1.00 98.44 79 ALA A O 1
ATOM 647 N N . TYR A 1 80 ? 0.215 -7.592 3.617 1.00 98.44 80 TYR A N 1
ATOM 648 C CA . TYR A 1 80 ? -0.733 -6.589 4.099 1.00 98.44 80 TYR A CA 1
ATOM 649 C C . TYR A 1 80 ? -1.377 -7.036 5.416 1.00 98.44 80 TYR A C 1
ATOM 651 O O . TYR A 1 80 ? -1.308 -8.210 5.781 1.00 98.44 80 TYR A O 1
ATOM 659 N N . THR A 1 81 ? -2.058 -6.115 6.095 1.00 97.94 81 THR A N 1
ATOM 660 C CA . THR A 1 81 ? -3.010 -6.441 7.166 1.00 97.94 81 THR A CA 1
ATOM 661 C C . THR A 1 81 ? -4.286 -5.630 7.017 1.00 97.94 81 THR A C 1
ATOM 663 O O . THR A 1 81 ? -4.280 -4.562 6.404 1.00 97.94 81 THR A O 1
ATOM 666 N N . ILE A 1 82 ? -5.373 -6.142 7.584 1.00 97.81 82 ILE A N 1
ATOM 667 C CA . ILE A 1 82 ? -6.597 -5.371 7.790 1.00 97.81 82 ILE A CA 1
ATOM 668 C C . ILE A 1 82 ? -6.421 -4.582 9.091 1.00 97.81 82 ILE A C 1
ATOM 670 O O . ILE A 1 82 ? -5.924 -5.138 10.071 1.00 97.81 82 ILE A O 1
ATOM 674 N N . VAL A 1 83 ? -6.777 -3.301 9.074 1.00 97.25 83 VAL A N 1
ATOM 675 C CA . VAL A 1 83 ? -6.744 -2.395 10.225 1.00 97.25 83 VAL A CA 1
ATOM 676 C C . VAL A 1 83 ? -8.109 -1.737 10.403 1.00 97.25 83 VAL A C 1
ATOM 678 O O . VAL A 1 83 ? -8.733 -1.275 9.447 1.00 97.25 83 VAL A O 1
ATOM 681 N N . SER A 1 84 ? -8.564 -1.686 11.644 1.00 96.06 84 SER A N 1
ATOM 682 C CA . SER A 1 84 ? -9.774 -0.985 12.060 1.00 96.06 84 SER A CA 1
ATOM 683 C C . SER A 1 84 ? -9.593 0.535 11.999 1.00 96.06 84 SER A C 1
ATOM 685 O O . SER A 1 84 ? -8.476 1.052 12.055 1.00 96.06 84 SER A O 1
ATOM 687 N N . ASN A 1 85 ? -10.695 1.288 12.000 1.00 93.44 85 ASN A N 1
ATOM 688 C CA . ASN A 1 85 ? -10.640 2.754 12.108 1.00 93.44 85 ASN A CA 1
ATOM 689 C C . ASN A 1 85 ? -9.904 3.249 13.364 1.00 93.44 85 ASN A C 1
ATOM 691 O O . ASN A 1 85 ? -9.275 4.304 13.337 1.00 93.44 85 ASN A O 1
ATOM 695 N N . THR A 1 86 ? -9.963 2.497 14.466 1.00 94.94 86 THR A N 1
ATOM 696 C CA . THR A 1 86 ? -9.223 2.832 15.690 1.00 94.94 86 THR A CA 1
ATOM 697 C C . THR A 1 86 ? -7.716 2.706 15.504 1.00 94.94 86 THR A C 1
ATOM 699 O O . THR A 1 86 ? -6.976 3.563 15.978 1.00 94.94 86 THR A O 1
ATOM 702 N N . GLU A 1 87 ? -7.255 1.681 14.786 1.00 97.19 87 GLU A N 1
ATOM 703 C CA . GLU A 1 87 ? -5.836 1.514 14.462 1.00 97.19 87 GLU A CA 1
ATOM 704 C C . GLU A 1 87 ? -5.384 2.576 13.459 1.00 97.19 87 GLU A C 1
ATOM 706 O O . GLU A 1 87 ? -4.338 3.184 13.650 1.00 97.19 87 GLU A O 1
ATOM 711 N N . VAL A 1 88 ? -6.201 2.889 12.448 1.00 97.44 88 VAL A N 1
ATOM 712 C CA . VAL A 1 88 ? -5.921 3.981 11.501 1.00 97.44 88 VAL A CA 1
ATOM 713 C C . VAL A 1 88 ? -5.753 5.322 12.224 1.00 97.44 88 VAL A C 1
ATOM 715 O O . VAL A 1 88 ? -4.790 6.040 11.966 1.00 97.44 88 VAL A O 1
ATOM 718 N N . ALA A 1 89 ? -6.604 5.633 13.205 1.00 97.06 89 ALA A N 1
ATOM 719 C CA . ALA A 1 89 ? -6.447 6.843 14.015 1.00 97.06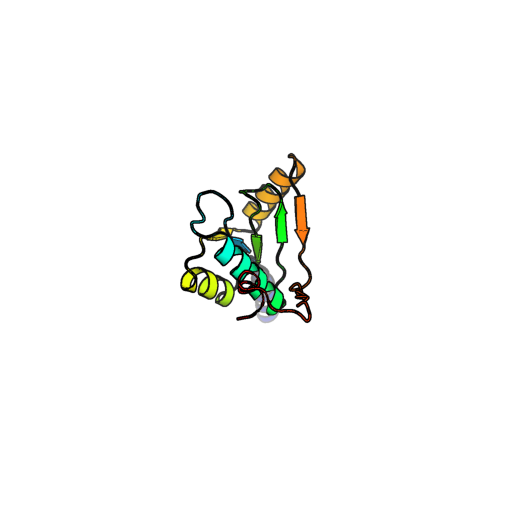 89 ALA A CA 1
ATOM 720 C C . ALA A 1 89 ? -5.121 6.865 14.804 1.00 97.06 89 ALA A C 1
ATOM 722 O O . ALA A 1 89 ? -4.502 7.919 14.946 1.00 97.06 89 ALA A O 1
ATOM 723 N N . GLN A 1 90 ? -4.650 5.713 15.292 1.00 97.94 90 GLN A N 1
ATOM 724 C CA . GLN A 1 90 ? -3.345 5.599 15.957 1.00 97.94 90 GLN A CA 1
ATOM 725 C C . GLN A 1 90 ? -2.177 5.763 14.976 1.00 97.94 90 GLN A C 1
ATOM 727 O O . GLN A 1 90 ? -1.160 6.370 15.323 1.00 97.94 90 GLN A O 1
ATOM 732 N N . ILE A 1 91 ? -2.323 5.255 13.749 1.00 98.19 91 ILE A N 1
ATOM 733 C CA . ILE A 1 91 ? -1.364 5.470 12.661 1.00 98.19 91 ILE A CA 1
ATOM 734 C C . ILE A 1 91 ? -1.239 6.967 12.375 1.00 98.19 91 ILE A C 1
ATOM 736 O O . ILE A 1 91 ? -0.128 7.492 12.416 1.00 98.19 91 ILE A O 1
ATOM 740 N N . TYR A 1 92 ? -2.356 7.672 12.173 1.00 98.31 92 TYR A N 1
ATOM 741 C CA . TYR A 1 92 ? -2.332 9.118 11.936 1.00 98.31 92 TYR A CA 1
ATOM 742 C C . TYR A 1 92 ? -1.752 9.895 13.114 1.00 98.31 92 TYR A C 1
ATOM 744 O O . TYR A 1 92 ? -0.914 10.765 12.908 1.00 98.31 92 TYR A O 1
ATOM 752 N N . ASN A 1 93 ? -2.092 9.526 14.352 1.00 98.25 93 ASN A N 1
ATOM 753 C CA . ASN A 1 93 ? -1.484 10.145 15.528 1.00 98.25 93 ASN A CA 1
ATOM 754 C C . ASN A 1 93 ? 0.047 9.965 15.546 1.00 98.25 93 ASN A C 1
ATOM 756 O O . ASN A 1 93 ? 0.779 10.890 15.885 1.00 98.25 93 ASN A O 1
ATOM 760 N N . THR A 1 94 ? 0.548 8.794 15.148 1.00 98.25 94 THR A N 1
ATOM 761 C CA . THR A 1 94 ? 1.996 8.557 15.028 1.00 98.25 94 THR A CA 1
ATOM 762 C C . THR A 1 94 ? 2.614 9.442 13.948 1.00 98.25 94 THR A C 1
ATOM 764 O O . THR A 1 94 ? 3.680 10.017 14.167 1.00 98.25 94 THR A O 1
ATOM 767 N N . ILE A 1 95 ? 1.938 9.561 12.802 1.00 98.19 95 ILE A N 1
ATOM 768 C CA . ILE A 1 95 ? 2.378 10.379 11.670 1.00 98.19 95 ILE A CA 1
ATOM 769 C C . ILE A 1 95 ? 2.489 11.854 12.073 1.00 98.19 95 ILE A C 1
ATOM 771 O O . ILE A 1 95 ? 3.545 12.450 11.885 1.00 98.19 95 ILE A O 1
ATOM 775 N N . GLU A 1 96 ? 1.451 12.410 12.703 1.00 97.62 96 GLU A N 1
ATOM 776 C CA . GLU A 1 96 ? 1.391 13.816 13.133 1.00 97.62 96 GLU A CA 1
ATOM 777 C C . GLU A 1 96 ? 2.474 14.188 14.160 1.00 97.62 96 GLU A C 1
ATOM 779 O O . GLU A 1 96 ? 2.913 15.335 14.221 1.00 97.62 96 GLU A O 1
ATOM 784 N N . ASN A 1 97 ? 2.919 13.226 14.974 1.00 97.94 97 ASN A N 1
ATOM 785 C CA . ASN A 1 97 ? 3.898 13.445 16.042 1.00 97.94 97 ASN A CA 1
ATOM 786 C C . ASN A 1 97 ? 5.345 13.108 15.632 1.00 97.94 97 ASN A C 1
ATOM 788 O O . ASN A 1 97 ? 6.228 13.029 16.489 1.00 97.94 97 ASN A O 1
ATOM 792 N N . SER A 1 98 ? 5.610 12.859 14.348 1.00 96.69 98 SER A N 1
ATOM 793 C CA . SER A 1 98 ? 6.923 12.450 13.831 1.00 96.69 98 SER A CA 1
ATOM 794 C C . SER A 1 98 ? 7.225 13.092 12.473 1.00 96.69 98 SER A C 1
ATOM 796 O O . SER A 1 98 ? 6.414 13.817 11.914 1.00 96.69 98 SER A O 1
ATOM 798 N N . ASN A 1 99 ? 8.416 12.844 11.918 1.00 96.88 99 ASN A N 1
ATOM 799 C CA . ASN A 1 99 ? 8.786 13.305 10.572 1.00 96.88 99 ASN A CA 1
ATOM 800 C C . ASN A 1 99 ? 8.169 12.406 9.476 1.00 96.88 99 ASN A C 1
ATOM 802 O O . ASN A 1 99 ? 8.885 11.709 8.748 1.00 96.88 99 ASN A O 1
ATOM 806 N N . MET A 1 100 ? 6.840 12.362 9.424 1.00 98.25 100 MET A N 1
ATOM 807 C CA . MET A 1 100 ? 6.026 11.530 8.534 1.00 98.25 100 MET A CA 1
ATOM 808 C C . MET A 1 100 ? 4.898 12.370 7.923 1.00 98.25 100 MET A C 1
ATOM 810 O O . MET A 1 100 ? 4.624 13.465 8.397 1.00 98.25 100 MET A O 1
ATOM 814 N N . GLU A 1 101 ? 4.239 11.855 6.886 1.00 97.94 101 GLU A N 1
ATOM 815 C CA . GLU A 1 101 ? 3.132 12.553 6.215 1.00 97.94 101 GLU A CA 1
ATOM 816 C C . GLU A 1 101 ? 2.155 11.540 5.598 1.00 97.94 101 GLU A C 1
ATOM 818 O O . GLU A 1 101 ? 2.579 10.481 5.135 1.00 97.94 101 GLU A O 1
ATOM 823 N N . ALA A 1 102 ? 0.860 11.855 5.553 1.00 97.62 102 ALA A N 1
ATOM 824 C CA . ALA A 1 102 ? -0.135 11.061 4.833 1.00 97.62 102 ALA A CA 1
ATOM 825 C C . ALA A 1 102 ? -0.569 11.813 3.569 1.00 97.62 102 ALA A C 1
ATOM 827 O O . ALA A 1 102 ? -1.176 12.877 3.644 1.00 97.62 102 ALA A O 1
ATOM 828 N N . ILE A 1 103 ? -0.252 11.265 2.394 1.00 97.00 103 ILE A N 1
ATOM 829 C CA . ILE A 1 103 ? -0.574 11.887 1.105 1.00 97.00 103 ILE A CA 1
ATOM 830 C C . ILE A 1 103 ? -1.649 11.074 0.394 1.00 97.00 103 ILE A C 1
ATOM 832 O O . ILE A 1 103 ? -1.413 9.929 0.009 1.00 97.00 103 ILE A O 1
ATOM 836 N N . LEU A 1 104 ? -2.802 11.691 0.139 1.00 96.69 104 LEU A N 1
ATOM 837 C CA . LEU A 1 104 ? -3.836 11.099 -0.704 1.00 96.69 104 LEU A CA 1
ATOM 838 C C . LEU A 1 104 ? -3.380 11.050 -2.170 1.00 96.69 104 LEU A C 1
ATOM 840 O O . LEU A 1 104 ? -2.986 12.058 -2.758 1.00 96.69 104 LEU A O 1
ATOM 844 N N . LEU A 1 105 ? -3.465 9.869 -2.776 1.00 95.00 105 LEU A N 1
ATOM 845 C CA . LEU A 1 105 ? -3.199 9.648 -4.191 1.00 95.00 105 LEU A CA 1
ATOM 846 C C . LEU A 1 105 ? -4.528 9.642 -4.956 1.00 95.00 105 LEU A C 1
ATOM 848 O O . LEU A 1 105 ? -5.332 8.725 -4.825 1.00 95.00 105 LEU A O 1
ATOM 852 N N . GLU A 1 106 ? -4.757 10.657 -5.787 1.00 81.50 106 GLU A N 1
ATOM 853 C CA . GLU A 1 106 ? -6.053 10.842 -6.461 1.00 81.50 106 GLU A CA 1
ATOM 854 C C . GLU A 1 106 ? -6.206 10.020 -7.750 1.00 81.50 106 GLU A C 1
ATOM 856 O O . GLU A 1 106 ? -7.317 9.685 -8.165 1.00 81.50 106 GLU A O 1
ATOM 861 N N . LYS A 1 107 ? -5.102 9.737 -8.456 1.00 85.69 107 LYS A N 1
ATOM 862 C CA . LYS A 1 107 ? -5.158 9.117 -9.786 1.00 85.69 107 LYS A CA 1
ATOM 863 C C . LYS A 1 107 ? -3.916 8.309 -10.116 1.00 85.69 107 LYS A C 1
ATOM 865 O O . LYS A 1 107 ? -2.795 8.701 -9.808 1.00 85.69 107 LYS A O 1
ATOM 870 N N . ALA A 1 108 ? -4.124 7.223 -10.861 1.00 85.88 108 ALA A N 1
ATOM 871 C CA . ALA A 1 108 ? -3.040 6.432 -11.423 1.00 85.88 108 ALA A CA 1
ATOM 872 C C . ALA A 1 108 ? -2.139 7.303 -12.332 1.00 85.88 108 ALA A C 1
ATOM 874 O O . ALA A 1 108 ? -2.643 7.903 -13.296 1.00 85.88 108 ALA A O 1
ATOM 875 N N . PRO A 1 109 ? -0.820 7.374 -12.068 1.00 79.62 109 PRO A N 1
ATOM 876 C CA . PRO A 1 109 ? 0.099 8.161 -12.877 1.00 79.62 109 PRO A CA 1
ATOM 877 C C . PRO A 1 109 ? 0.179 7.620 -14.309 1.00 79.62 109 PRO A C 1
ATOM 879 O O . PRO A 1 109 ? 0.050 6.419 -14.562 1.00 79.62 109 PRO A O 1
ATOM 882 N N . LYS A 1 110 ? 0.410 8.524 -15.264 1.00 83.88 110 LYS A N 1
ATOM 883 C CA . LYS A 1 110 ? 0.743 8.180 -16.651 1.00 83.88 110 LYS A CA 1
ATOM 884 C C . LYS A 1 110 ? 2.236 8.391 -16.857 1.00 83.88 110 LYS A C 1
ATOM 886 O O . LYS A 1 110 ? 2.751 9.446 -16.499 1.00 83.88 110 LYS A O 1
ATOM 891 N N . ILE A 1 111 ? 2.908 7.412 -17.454 1.00 80.31 111 ILE A N 1
ATOM 892 C CA . ILE A 1 111 ? 4.341 7.486 -17.749 1.00 80.31 111 ILE A CA 1
ATOM 893 C C . ILE A 1 111 ? 4.506 7.817 -19.231 1.00 80.31 111 ILE A C 1
ATOM 895 O O . ILE A 1 111 ? 3.999 7.100 -20.092 1.00 80.31 111 ILE A O 1
ATOM 899 N N . GLY A 1 112 ? 5.193 8.919 -19.523 1.00 80.62 112 GLY A N 1
ATOM 900 C CA . GLY A 1 112 ? 5.664 9.233 -20.866 1.00 80.62 112 GLY A CA 1
ATOM 901 C C . GLY A 1 112 ? 7.075 8.690 -21.037 1.00 80.62 112 GLY A C 1
ATOM 902 O O . GLY A 1 112 ? 7.980 9.114 -20.325 1.00 80.62 112 GLY A O 1
ATOM 903 N N . VAL A 1 113 ? 7.261 7.758 -21.967 1.00 77.31 113 VAL A N 1
ATOM 904 C CA . VAL A 1 113 ? 8.580 7.210 -22.294 1.00 77.31 113 VAL A CA 1
ATOM 905 C C . VAL A 1 113 ? 9.063 7.878 -23.578 1.00 77.31 113 VAL A C 1
ATOM 907 O O . VAL A 1 113 ? 8.442 7.723 -24.630 1.00 77.31 113 VAL A O 1
ATOM 910 N N . TYR A 1 114 ? 10.139 8.664 -23.495 1.00 76.19 114 TYR A N 1
ATOM 911 C CA . TYR A 1 114 ? 10.771 9.243 -24.679 1.00 76.19 114 TYR A CA 1
ATOM 912 C C . TYR A 1 114 ? 11.772 8.257 -25.258 1.00 76.19 114 TYR A C 1
ATOM 914 O O . TYR A 1 114 ? 12.668 7.789 -24.559 1.00 76.19 114 TYR A O 1
ATOM 922 N N . VAL A 1 115 ? 11.635 7.994 -26.552 1.00 75.31 115 VAL A N 1
ATOM 923 C CA . VAL A 1 115 ? 12.522 7.088 -27.263 1.00 75.31 115 VAL A CA 1
ATOM 924 C C . VAL A 1 115 ? 13.281 7.871 -28.335 1.00 75.31 115 VAL A C 1
ATOM 926 O O . VAL A 1 115 ? 12.647 8.419 -29.244 1.00 75.31 115 VAL A O 1
ATOM 929 N N . PRO A 1 116 ? 14.622 7.947 -28.258 1.00 74.00 116 PRO A N 1
ATOM 930 C CA . PRO A 1 116 ? 15.436 8.590 -29.281 1.00 74.00 116 PRO A CA 1
ATOM 931 C C . PRO A 1 116 ? 15.222 7.979 -30.677 1.00 74.00 116 PRO A C 1
ATOM 933 O O . PRO A 1 116 ? 14.832 6.818 -30.841 1.00 74.00 116 PRO A O 1
ATOM 936 N N . LYS A 1 117 ? 15.491 8.769 -31.725 1.00 76.88 117 LYS A N 1
ATOM 937 C CA . LYS A 1 117 ? 15.398 8.294 -33.120 1.00 76.88 117 LYS A CA 1
ATOM 938 C C . LYS A 1 117 ? 16.456 7.236 -33.453 1.00 76.88 117 LYS A C 1
ATOM 940 O O . LYS A 1 117 ? 16.214 6.401 -34.316 1.00 76.88 117 LYS A O 1
ATOM 945 N N . THR A 1 118 ? 17.607 7.287 -32.790 1.00 75.62 118 THR A N 1
ATOM 946 C CA . THR A 1 118 ? 18.708 6.322 -32.916 1.00 75.62 118 THR A CA 1
ATOM 947 C C . THR A 1 118 ? 18.474 5.108 -32.013 1.00 75.62 118 THR A C 1
ATOM 949 O O . THR A 1 118 ? 17.598 5.142 -31.148 1.00 75.62 118 THR A O 1
ATOM 952 N N . HIS A 1 119 ? 19.193 4.014 -32.260 1.00 70.88 119 HIS A N 1
ATOM 953 C CA . HIS A 1 119 ? 19.078 2.769 -31.500 1.00 70.88 119 HIS A CA 1
ATOM 954 C C . HIS A 1 119 ? 20.477 2.277 -31.147 1.00 70.88 119 HIS A C 1
ATOM 956 O O . HIS A 1 119 ? 21.177 1.757 -32.019 1.00 70.88 119 HIS A O 1
ATOM 962 N N . GLU A 1 120 ? 20.865 2.447 -29.888 1.00 77.94 120 GLU A N 1
ATOM 963 C CA . GLU A 1 120 ? 22.089 1.858 -29.360 1.00 77.94 120 GLU A CA 1
ATOM 964 C C . GLU A 1 120 ? 21.774 0.557 -28.600 1.00 77.94 120 GLU A C 1
ATOM 966 O O . GLU A 1 120 ? 20.688 0.420 -28.035 1.00 77.94 120 GLU A O 1
ATOM 971 N N . PRO A 1 121 ? 22.695 -0.422 -28.554 1.00 67.88 121 PRO A N 1
ATOM 972 C CA . PRO A 1 121 ? 22.445 -1.731 -27.938 1.00 67.88 121 PRO A CA 1
ATOM 973 C C . PRO A 1 121 ? 22.066 -1.711 -26.448 1.00 67.88 121 PRO A C 1
ATOM 975 O O . PRO A 1 121 ? 21.536 -2.697 -25.953 1.00 67.88 121 PRO A O 1
ATOM 978 N N . TRP A 1 122 ? 22.354 -0.622 -25.732 1.00 71.12 122 TRP A N 1
ATOM 979 C CA . TRP A 1 122 ? 22.036 -0.435 -24.310 1.00 71.12 122 TRP A CA 1
ATOM 980 C C . TRP A 1 122 ? 20.729 0.347 -24.068 1.00 71.12 122 TRP A C 1
ATOM 982 O O . TRP A 1 122 ? 20.400 0.639 -22.921 1.00 71.12 122 TRP A O 1
ATOM 992 N N . ASP A 1 123 ? 19.986 0.692 -25.129 1.00 66.94 123 ASP A N 1
ATOM 993 C CA . ASP A 1 123 ? 18.663 1.337 -25.055 1.00 66.94 123 ASP A CA 1
ATOM 994 C C . ASP A 1 123 ? 17.505 0.311 -24.926 1.00 66.94 123 ASP A C 1
ATOM 996 O O . ASP A 1 123 ? 16.324 0.657 -25.055 1.00 66.94 123 ASP A O 1
ATOM 1000 N N . ASP A 1 124 ? 17.823 -0.965 -24.684 1.00 66.81 124 ASP A N 1
ATOM 1001 C CA . ASP A 1 124 ? 16.890 -2.101 -24.668 1.00 66.81 124 ASP A CA 1
ATOM 1002 C C . ASP A 1 124 ? 15.851 -2.031 -23.534 1.00 66.81 124 ASP A C 1
ATOM 1004 O O . ASP A 1 124 ? 14.699 -2.417 -23.723 1.00 66.81 124 ASP A O 1
ATOM 1008 N N . ALA A 1 125 ? 16.201 -1.431 -22.393 1.00 63.19 125 ALA A N 1
ATOM 1009 C CA . ALA A 1 125 ? 15.291 -1.211 -21.264 1.00 63.19 125 ALA A CA 1
ATOM 1010 C C . ALA A 1 125 ? 14.078 -0.311 -21.597 1.00 63.19 125 ALA A C 1
ATOM 1012 O O . ALA A 1 125 ? 13.121 -0.246 -20.823 1.00 63.19 125 ALA A O 1
ATOM 1013 N N . VAL A 1 126 ? 14.119 0.399 -22.731 1.00 56.16 126 VAL A N 1
ATOM 1014 C CA . VAL A 1 126 ? 13.101 1.370 -23.166 1.00 56.16 126 VAL A CA 1
ATOM 1015 C C . VAL A 1 126 ? 12.348 0.895 -24.423 1.00 56.16 126 VAL A C 1
ATOM 1017 O O . VAL A 1 126 ? 11.226 1.339 -24.677 1.00 56.16 126 VAL A O 1
ATOM 1020 N N . ARG A 1 127 ? 12.932 -0.024 -25.204 1.00 60.31 127 ARG A N 1
ATOM 1021 C CA . ARG A 1 127 ? 12.395 -0.565 -26.465 1.00 60.31 127 ARG A CA 1
ATOM 1022 C C . ARG A 1 127 ? 12.365 -2.104 -26.430 1.00 60.31 127 ARG A C 1
ATOM 1024 O O . ARG A 1 127 ? 13.201 -2.739 -27.065 1.00 60.31 127 ARG A O 1
ATOM 1031 N N . LEU A 1 128 ? 11.406 -2.688 -25.709 1.00 51.78 128 LEU A N 1
ATOM 1032 C CA . LEU A 1 128 ? 11.042 -4.112 -25.836 1.00 51.78 128 LEU A CA 1
ATOM 1033 C C . LEU A 1 128 ? 9.901 -4.299 -26.839 1.00 51.78 128 LEU A C 1
ATOM 1035 O O . LEU A 1 128 ? 8.946 -3.488 -26.794 1.00 51.78 128 LEU A O 1
#

Radius of gyration: 21.05 Å; chains: 1; bounding box: 71×27×52 Å

Secondary structure (DSSP, 8-state):
-HHHHHHHHHHHTTT--PPPEEEE--STT-S-HHHHHHHHHHHHHTT--EEEEETGGGT-EEEE--HHHHHHHHHHT--EEEE-HHHHHHHHHHHHTTT-EEEEE-SPPPPP----SS--TT-TTT--